Protein AF-A0A971G4F5-F1 (afdb_monomer)

Solvent-accessible surface area (backbone atoms only — not comparable to full-atom values): 7697 Å² total; per-residue (Å²): 125,78,88,71,76,71,72,52,72,69,52,33,51,48,44,28,50,52,10,50,52,33,22,51,49,16,52,50,47,55,72,73,46,75,59,88,46,70,69,57,47,50,51,27,52,47,32,29,52,51,10,50,50,37,30,52,54,23,52,52,50,51,52,50,64,70,70,54,56,69,72,60,51,53,55,50,52,55,57,58,69,33,66,67,52,45,52,53,49,52,50,51,51,52,50,50,52,51,52,52,48,49,52,36,53,53,48,26,57,52,25,50,73,69,68,37,54,69,62,18,51,52,36,50,49,50,51,50,52,54,52,48,52,50,53,51,50,50,53,56,51,66,71,72,107

Nearest PDB structures (foldseek):
  6h2f-assembly1_D  TM=5.106E-01  e=4.174E+00  Aeromonas hydrophila subsp. hydrophila AL09-71
  4ckg-assembly1_B  TM=4.183E-01  e=4.954E+00  Homo sapiens

Structure (mmCIF, N/CA/C/O backbone):
data_AF-A0A971G4F5-F1
#
_entry.id   AF-A0A9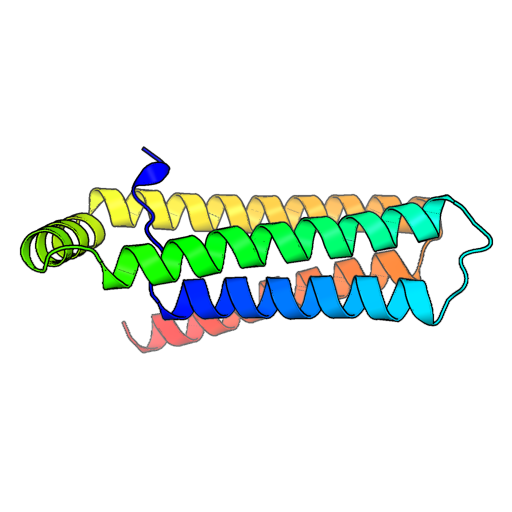71G4F5-F1
#
loop_
_atom_site.group_PDB
_atom_site.id
_atom_site.type_symbol
_atom_site.label_atom_id
_atom_site.label_alt_id
_atom_site.label_comp_id
_atom_site.label_asym_id
_atom_site.label_entity_id
_atom_site.label_seq_id
_atom_site.pdbx_PDB_ins_code
_atom_site.Cartn_x
_atom_site.Cartn_y
_atom_site.Cartn_z
_atom_site.occupancy
_atom_site.B_iso_or_equiv
_atom_site.auth_seq_id
_atom_site.auth_comp_id
_atom_site.auth_asym_id
_atom_site.auth_atom_id
_atom_site.pdbx_PDB_model_num
ATOM 1 N N . MET A 1 1 ? -6.364 14.288 14.296 1.00 40.56 1 MET A N 1
ATOM 2 C CA . MET A 1 1 ? -7.389 13.229 14.497 1.00 40.56 1 MET A CA 1
ATOM 3 C C . MET A 1 1 ? -7.066 11.893 13.804 1.00 40.56 1 MET A C 1
ATOM 5 O O . MET A 1 1 ? -7.744 10.919 14.101 1.00 40.56 1 MET A O 1
ATOM 9 N N . LEU A 1 2 ? -6.005 11.788 12.985 1.00 34.84 2 LEU A N 1
ATOM 10 C CA . LEU A 1 2 ? -5.571 10.529 12.341 1.00 34.84 2 LEU A CA 1
ATOM 11 C C . LEU A 1 2 ? -5.070 9.445 13.324 1.00 34.84 2 LEU A C 1
ATOM 13 O O . LEU A 1 2 ? -5.142 8.260 13.022 1.00 34.84 2 LEU A O 1
ATOM 17 N N . CYS A 1 3 ? -4.647 9.824 14.537 1.00 42.31 3 CYS A N 1
ATOM 18 C CA . CYS A 1 3 ? -4.143 8.891 15.559 1.00 42.31 3 CYS A CA 1
ATOM 19 C C . CYS A 1 3 ? -5.211 8.004 16.235 1.00 42.31 3 CYS A C 1
ATOM 21 O O . CYS A 1 3 ? -4.873 7.250 17.148 1.00 42.31 3 CYS A O 1
ATOM 23 N N . LYS A 1 4 ? -6.491 8.098 15.845 1.00 48.66 4 LYS A N 1
ATOM 24 C CA . LYS A 1 4 ? -7.569 7.250 16.394 1.00 48.66 4 LYS A CA 1
ATOM 25 C C . LYS A 1 4 ? -7.856 5.994 15.560 1.00 48.66 4 LYS A C 1
ATOM 27 O O . LYS A 1 4 ? -8.557 5.108 16.043 1.00 48.66 4 LYS A O 1
ATOM 32 N N . LEU A 1 5 ? -7.273 5.856 14.364 1.00 52.38 5 LEU A N 1
ATOM 33 C CA . LEU A 1 5 ? -7.312 4.597 13.616 1.00 52.38 5 LEU A CA 1
ATOM 34 C C . LEU A 1 5 ? -6.342 3.599 14.254 1.00 52.38 5 LEU A C 1
ATOM 36 O O . LEU A 1 5 ? -5.172 3.518 13.894 1.00 52.38 5 LEU A O 1
ATOM 40 N N . LYS A 1 6 ? -6.828 2.839 15.238 1.00 61.75 6 LYS A N 1
ATOM 41 C CA . LYS A 1 6 ? -6.102 1.685 15.774 1.00 61.75 6 LYS A CA 1
ATOM 42 C C . LYS A 1 6 ? -6.455 0.436 14.967 1.00 61.75 6 LYS A C 1
ATOM 44 O O . LYS A 1 6 ? -7.597 -0.030 15.075 1.00 61.75 6 LYS A O 1
ATOM 49 N N . PRO A 1 7 ? -5.509 -0.125 14.192 1.00 64.69 7 PRO A N 1
ATOM 50 C CA . PRO A 1 7 ? -5.746 -1.337 13.423 1.00 64.69 7 PRO A CA 1
ATOM 51 C C . PRO A 1 7 ? -6.160 -2.485 14.348 1.00 64.69 7 PRO A C 1
ATOM 53 O O . PRO A 1 7 ? -5.692 -2.582 15.485 1.00 64.69 7 PRO A O 1
ATOM 56 N N . GLY A 1 8 ? -7.060 -3.349 13.880 1.00 68.62 8 GLY A N 1
ATOM 57 C CA . GLY A 1 8 ? -7.367 -4.590 14.590 1.00 68.62 8 GLY A CA 1
ATOM 58 C C . GLY A 1 8 ? -6.174 -5.548 14.556 1.00 68.62 8 GLY A C 1
ATOM 59 O O . GLY A 1 8 ? -5.266 -5.396 13.740 1.00 68.62 8 GLY A O 1
ATOM 60 N N . THR A 1 9 ? -6.186 -6.584 15.396 1.00 74.25 9 THR A N 1
ATOM 61 C CA . THR A 1 9 ? -5.115 -7.597 15.441 1.00 74.25 9 THR A CA 1
ATOM 62 C C . THR A 1 9 ? -4.863 -8.241 14.073 1.00 74.25 9 THR A C 1
ATOM 64 O O . THR A 1 9 ? -3.715 -8.455 13.705 1.00 74.25 9 THR A O 1
ATOM 67 N N . LYS A 1 10 ? -5.918 -8.472 13.275 1.00 78.12 10 LYS A N 1
ATOM 68 C CA . LYS A 1 10 ? -5.800 -8.990 11.898 1.00 78.12 10 LYS A CA 1
ATOM 69 C C . LYS A 1 10 ? -5.048 -8.030 10.970 1.00 78.12 10 LYS A C 1
ATOM 71 O O . LYS A 1 10 ? -4.223 -8.467 10.180 1.00 78.12 10 LYS A O 1
ATOM 76 N N . THR A 1 11 ? -5.299 -6.728 11.088 1.00 79.50 11 THR A N 1
ATOM 77 C CA . THR A 1 11 ? -4.599 -5.705 10.302 1.00 79.50 11 THR A CA 1
ATOM 78 C C . THR A 1 11 ? -3.137 -5.594 10.724 1.00 79.50 11 THR A C 1
ATOM 80 O O . THR A 1 11 ? -2.269 -5.479 9.870 1.00 79.50 11 THR A O 1
ATOM 83 N N . TRP A 1 12 ? -2.842 -5.698 12.023 1.00 82.06 12 TRP A N 1
ATOM 84 C CA . TRP A 1 12 ? -1.461 -5.747 12.506 1.00 82.06 12 TRP A CA 1
ATOM 85 C C . TRP A 1 12 ? -0.706 -6.981 12.017 1.00 82.06 12 TRP A C 1
ATOM 87 O O . TRP A 1 12 ? 0.435 -6.853 11.589 1.00 82.06 12 TRP A O 1
ATOM 97 N N . LEU A 1 13 ? -1.347 -8.153 12.019 1.00 83.44 13 LEU A N 1
ATOM 98 C CA . LEU A 1 13 ? -0.779 -9.373 11.441 1.00 83.44 13 LEU A CA 1
ATOM 99 C C . LEU A 1 13 ? -0.529 -9.230 9.937 1.00 83.44 13 LEU A C 1
ATOM 101 O O . LEU A 1 13 ? 0.507 -9.672 9.454 1.00 83.44 13 LEU A O 1
ATOM 105 N N . PHE A 1 14 ? -1.436 -8.577 9.209 1.00 85.00 14 PHE A N 1
ATOM 106 C CA . PHE A 1 14 ? -1.236 -8.283 7.792 1.00 85.00 14 PHE A CA 1
ATOM 107 C C . PHE A 1 14 ? -0.026 -7.364 7.565 1.00 85.00 14 PHE A C 1
ATOM 109 O O . PHE A 1 14 ? 0.840 -7.696 6.763 1.00 85.00 14 PHE A O 1
ATOM 116 N N . ILE A 1 15 ? 0.082 -6.256 8.311 1.00 86.06 15 ILE A N 1
ATOM 117 C CA . ILE A 1 15 ? 1.233 -5.336 8.233 1.00 86.06 15 ILE A CA 1
ATOM 118 C C . ILE A 1 15 ? 2.536 -6.067 8.578 1.00 86.06 15 ILE A C 1
ATOM 120 O O . ILE A 1 15 ? 3.542 -5.882 7.897 1.00 86.06 15 ILE A O 1
ATOM 124 N N . LEU A 1 16 ? 2.512 -6.927 9.599 1.00 87.62 16 LEU A N 1
ATOM 125 C CA . LEU A 1 16 ? 3.657 -7.748 9.981 1.00 87.62 16 LEU A CA 1
ATOM 126 C C . LEU A 1 16 ? 4.056 -8.702 8.851 1.00 87.62 16 LEU A C 1
ATOM 128 O O . LEU A 1 16 ? 5.232 -8.771 8.516 1.00 87.62 16 LEU A O 1
ATOM 132 N N . GLY A 1 17 ? 3.091 -9.381 8.226 1.00 88.06 17 GLY A N 1
ATOM 133 C CA . GLY A 1 17 ? 3.335 -10.254 7.078 1.00 88.06 17 GLY A CA 1
ATOM 134 C C . GLY A 1 17 ? 3.965 -9.509 5.900 1.00 88.06 17 GLY A C 1
ATOM 135 O O . GLY A 1 17 ? 4.966 -9.966 5.356 1.00 88.06 17 GLY A O 1
ATOM 136 N N . VAL A 1 18 ? 3.445 -8.326 5.557 1.00 87.88 18 VAL A N 1
ATOM 137 C CA . VAL A 1 18 ? 4.031 -7.461 4.517 1.00 87.88 18 VAL A CA 1
ATOM 138 C C . VAL A 1 18 ? 5.461 -7.051 4.882 1.00 87.88 18 VAL A C 1
ATOM 140 O O . VAL A 1 18 ? 6.349 -7.111 4.034 1.00 87.88 18 VAL A O 1
ATOM 143 N N . GLY A 1 19 ? 5.710 -6.693 6.145 1.00 87.38 19 GLY A N 1
ATOM 144 C CA . GLY A 1 19 ? 7.046 -6.359 6.642 1.00 87.38 19 GLY A CA 1
ATOM 145 C C . GLY A 1 19 ? 8.036 -7.521 6.527 1.00 87.38 19 GLY A C 1
ATOM 146 O O . GLY A 1 19 ? 9.142 -7.327 6.025 1.00 87.38 19 GLY A O 1
ATOM 147 N N . VAL A 1 20 ? 7.625 -8.733 6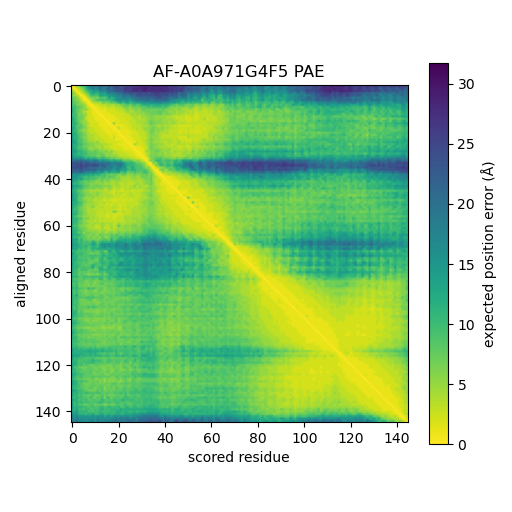.917 1.00 90.19 20 VAL A N 1
ATOM 148 C CA . VAL A 1 20 ? 8.441 -9.956 6.810 1.00 90.19 20 VAL A CA 1
ATOM 149 C C . VAL A 1 20 ? 8.782 -10.257 5.354 1.00 90.19 20 VAL A C 1
ATOM 151 O O . VAL A 1 20 ? 9.944 -10.504 5.048 1.00 90.19 20 VAL A O 1
ATOM 154 N N . VAL A 1 21 ? 7.800 -10.203 4.448 1.00 89.50 21 VAL A N 1
ATOM 155 C CA . VAL A 1 21 ? 8.022 -10.466 3.017 1.00 89.50 21 VAL A CA 1
ATOM 156 C C . VAL A 1 21 ? 8.961 -9.422 2.411 1.00 89.50 21 VAL A C 1
ATOM 158 O O . VAL A 1 21 ? 9.898 -9.789 1.709 1.00 89.50 21 VAL A O 1
ATOM 161 N N . SER A 1 22 ? 8.760 -8.136 2.722 1.00 87.44 22 SER A N 1
ATOM 162 C CA . SER A 1 22 ? 9.630 -7.048 2.251 1.00 87.44 22 SER A CA 1
ATOM 163 C C . SER A 1 22 ? 11.070 -7.212 2.741 1.00 87.44 22 SER A C 1
ATOM 165 O O . SER A 1 22 ? 12.010 -7.051 1.963 1.00 87.44 22 SER A O 1
ATOM 167 N N . LEU A 1 23 ? 11.256 -7.560 4.018 1.00 88.00 23 LEU A N 1
ATOM 168 C CA . LEU A 1 23 ? 12.580 -7.771 4.597 1.00 88.00 23 LEU A CA 1
ATOM 169 C C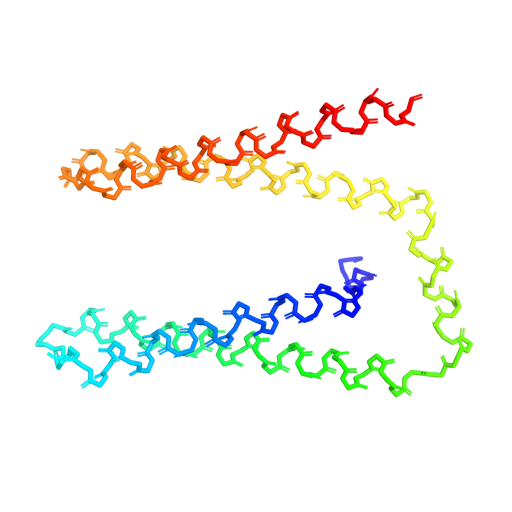 . LEU A 1 23 ? 13.257 -9.006 4.003 1.00 88.00 23 LEU A C 1
ATOM 171 O O . LEU A 1 23 ? 14.407 -8.920 3.584 1.00 88.00 23 LEU A O 1
ATOM 175 N N . ALA A 1 24 ? 12.547 -10.134 3.937 1.00 87.44 24 ALA A N 1
ATOM 176 C CA . ALA A 1 24 ? 13.071 -11.374 3.378 1.00 87.44 24 ALA A CA 1
ATOM 177 C C . ALA A 1 24 ? 13.488 -11.187 1.916 1.00 87.44 24 ALA A C 1
ATOM 179 O O . ALA A 1 24 ? 14.577 -11.609 1.541 1.00 87.44 24 ALA A O 1
ATOM 180 N N . PHE A 1 25 ? 12.674 -10.490 1.118 1.00 86.88 25 PHE A N 1
ATOM 181 C CA . PHE A 1 25 ? 13.018 -10.155 -0.259 1.00 86.88 25 PHE A CA 1
ATOM 182 C C . PHE A 1 25 ? 14.301 -9.325 -0.338 1.00 86.88 25 PHE A C 1
ATOM 184 O O . PHE A 1 25 ? 15.213 -9.697 -1.067 1.00 86.88 25 PHE A O 1
ATOM 191 N N . GLY A 1 26 ? 14.412 -8.247 0.445 1.00 83.25 26 GLY A N 1
ATOM 192 C CA . GLY A 1 26 ? 15.605 -7.400 0.441 1.00 83.25 26 GLY A CA 1
ATOM 193 C C . GLY A 1 26 ? 16.877 -8.133 0.890 1.00 83.25 26 GLY A C 1
ATOM 194 O O . GLY A 1 26 ? 17.927 -7.948 0.282 1.00 83.25 26 GLY A O 1
ATOM 195 N N . VAL A 1 27 ? 16.789 -8.995 1.911 1.00 84.62 27 VAL A N 1
ATOM 196 C CA . VAL A 1 27 ? 17.933 -9.783 2.409 1.00 84.62 27 VAL A CA 1
ATOM 197 C C . VAL A 1 27 ? 18.353 -10.840 1.393 1.00 84.62 27 VAL A C 1
ATOM 199 O O . VAL A 1 27 ? 19.534 -10.935 1.073 1.00 84.62 27 VAL A O 1
ATOM 202 N N . VAL A 1 28 ? 17.403 -11.614 0.860 1.00 84.56 28 VAL A N 1
ATOM 203 C CA . VAL A 1 28 ? 17.701 -12.641 -0.147 1.00 84.56 28 VAL A CA 1
ATOM 204 C C . VAL A 1 28 ? 18.290 -11.992 -1.392 1.00 84.56 28 VAL A C 1
ATOM 206 O O . VAL A 1 28 ? 19.338 -12.431 -1.849 1.00 84.56 28 VAL A O 1
ATOM 209 N N . ALA A 1 29 ? 17.690 -10.906 -1.882 1.00 80.81 29 ALA A N 1
ATOM 210 C CA . ALA A 1 29 ? 18.181 -10.200 -3.058 1.00 80.81 29 ALA A CA 1
ATOM 211 C C . ALA A 1 29 ? 19.608 -9.662 -2.863 1.00 80.81 29 ALA A C 1
ATOM 213 O O . ALA A 1 29 ? 20.428 -9.792 -3.767 1.00 80.81 29 ALA A O 1
ATOM 214 N N . HIS A 1 30 ? 19.938 -9.147 -1.674 1.00 79.88 30 HIS A N 1
ATOM 215 C CA . HIS A 1 30 ? 21.291 -8.687 -1.356 1.00 79.88 30 HIS A CA 1
ATOM 216 C C . HIS A 1 30 ? 22.326 -9.822 -1.295 1.00 79.88 30 HIS A C 1
ATOM 218 O O . HIS A 1 30 ? 23.483 -9.613 -1.649 1.00 79.88 30 HIS A O 1
ATOM 224 N N . LEU A 1 31 ? 21.921 -11.019 -0.859 1.00 78.25 31 LEU A N 1
ATOM 225 C CA . LEU A 1 31 ? 22.803 -12.186 -0.754 1.00 78.25 31 LEU A CA 1
ATOM 226 C C . LEU A 1 31 ? 22.988 -12.923 -2.088 1.00 78.25 31 LEU A C 1
ATOM 228 O O . LEU A 1 31 ? 24.054 -13.484 -2.324 1.00 78.25 31 LEU A O 1
ATOM 232 N N . THR A 1 32 ? 21.962 -12.965 -2.944 1.00 77.44 32 THR A N 1
ATOM 233 C CA . THR A 1 32 ? 21.991 -13.739 -4.198 1.00 77.44 32 THR A CA 1
ATOM 234 C C . THR A 1 32 ? 22.456 -12.931 -5.397 1.00 77.44 32 THR A C 1
ATOM 236 O O . THR A 1 32 ? 23.083 -13.480 -6.296 1.00 77.44 32 THR A O 1
ATOM 239 N N . ALA A 1 33 ? 22.120 -11.644 -5.445 1.00 66.44 33 ALA A N 1
ATOM 240 C CA . ALA A 1 33 ? 22.536 -10.753 -6.512 1.00 66.44 33 ALA A CA 1
ATOM 241 C C . ALA A 1 33 ? 23.605 -9.837 -5.930 1.00 66.44 33 ALA A C 1
ATOM 243 O O . ALA A 1 33 ? 23.268 -8.805 -5.361 1.00 66.44 33 ALA A O 1
ATOM 244 N N . THR A 1 34 ? 24.880 -10.230 -6.022 1.00 62.00 34 THR A N 1
ATOM 245 C CA . THR A 1 34 ? 26.010 -9.337 -5.729 1.00 62.00 34 THR A CA 1
ATOM 246 C C . THR A 1 34 ? 25.855 -8.100 -6.613 1.00 62.00 34 THR A C 1
ATOM 248 O O . THR A 1 34 ? 26.043 -8.209 -7.827 1.00 62.00 34 THR A O 1
ATOM 251 N N . PRO A 1 35 ? 25.418 -6.953 -6.067 1.00 61.47 35 PRO A N 1
ATOM 252 C CA . PRO A 1 35 ? 24.972 -5.857 -6.905 1.00 61.47 35 PRO A CA 1
ATOM 253 C C . PRO A 1 35 ? 26.206 -5.132 -7.441 1.00 61.47 35 PRO A C 1
ATOM 255 O O . PRO A 1 35 ? 26.880 -4.425 -6.696 1.00 61.47 35 PRO A O 1
ATOM 258 N N . GLU A 1 36 ? 26.508 -5.312 -8.727 1.00 60.34 36 GLU A N 1
ATOM 259 C CA . GLU A 1 36 ? 27.567 -4.549 -9.407 1.00 60.34 36 GLU A CA 1
ATOM 260 C C . GLU A 1 36 ? 27.190 -3.062 -9.543 1.00 60.34 36 GLU A C 1
ATOM 262 O O . GLU A 1 36 ? 28.056 -2.191 -9.591 1.00 60.34 36 GLU A O 1
ATOM 267 N N . GLU A 1 37 ? 25.888 -2.751 -9.520 1.00 68.88 37 GLU A N 1
ATOM 268 C CA . GLU A 1 37 ? 25.359 -1.391 -9.609 1.00 68.88 37 GLU A CA 1
ATOM 269 C C . GLU A 1 37 ? 24.845 -0.870 -8.257 1.00 68.88 37 GLU A C 1
ATOM 271 O O . GLU A 1 37 ? 23.937 -1.438 -7.638 1.00 68.88 37 GLU A O 1
ATOM 276 N N . GLY A 1 38 ? 25.361 0.286 -7.826 1.00 72.19 38 GLY A N 1
ATOM 277 C CA . GLY A 1 38 ? 25.007 0.908 -6.543 1.00 72.19 38 GLY A CA 1
ATOM 278 C C . GLY A 1 38 ? 23.514 1.234 -6.374 1.00 72.19 38 GLY A C 1
ATOM 279 O O . GLY A 1 38 ? 23.004 1.222 -5.253 1.00 72.19 38 GLY A O 1
ATOM 280 N N . HIS A 1 39 ? 22.781 1.460 -7.468 1.00 75.88 39 HIS A N 1
ATOM 281 C CA . HIS A 1 39 ? 21.338 1.735 -7.438 1.00 75.88 39 HIS A CA 1
ATOM 282 C C . HIS A 1 39 ? 20.522 0.514 -6.980 1.00 75.88 39 HIS A C 1
ATOM 284 O O . HIS A 1 39 ? 19.546 0.651 -6.242 1.00 75.88 39 HIS A O 1
ATOM 290 N N . ILE A 1 40 ? 20.948 -0.689 -7.375 1.00 76.62 40 ILE A N 1
ATOM 291 C CA . ILE A 1 40 ? 20.292 -1.952 -7.017 1.00 76.62 40 ILE A CA 1
ATOM 292 C C . ILE A 1 40 ? 20.557 -2.272 -5.542 1.00 76.62 40 ILE A C 1
ATOM 294 O O . ILE A 1 40 ? 19.637 -2.629 -4.803 1.00 76.62 40 ILE A O 1
ATOM 298 N N . ALA A 1 41 ? 21.791 -2.046 -5.080 1.00 78.81 41 ALA A N 1
ATOM 299 C CA . ALA A 1 41 ? 22.146 -2.175 -3.668 1.00 78.81 41 ALA A CA 1
ATOM 300 C C . ALA A 1 41 ? 21.307 -1.240 -2.776 1.00 78.81 41 ALA A C 1
ATOM 302 O O . ALA A 1 41 ? 20.805 -1.659 -1.730 1.00 78.81 41 ALA A O 1
ATOM 303 N N . MET A 1 42 ? 21.099 0.009 -3.211 1.00 82.12 42 MET A N 1
ATOM 304 C CA . MET A 1 42 ? 20.258 0.977 -2.500 1.00 82.12 42 MET A CA 1
ATOM 305 C C . MET A 1 42 ? 18.794 0.524 -2.437 1.00 82.12 42 MET A C 1
ATOM 307 O O . MET A 1 42 ? 18.167 0.623 -1.381 1.00 82.12 42 MET A O 1
ATOM 311 N N . LEU A 1 43 ? 18.257 -0.022 -3.531 1.00 83.06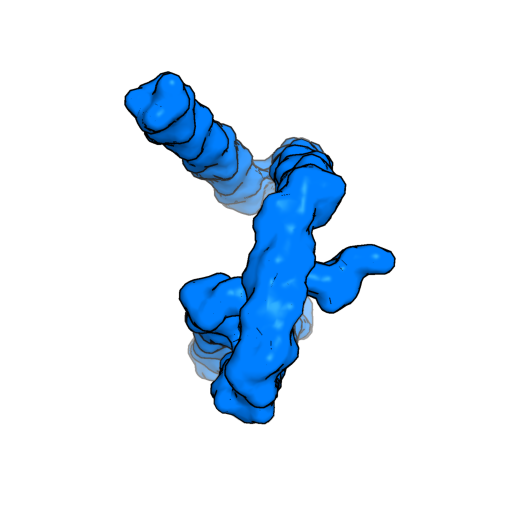 43 LEU A N 1
ATOM 312 C CA . LEU A 1 43 ? 16.893 -0.546 -3.575 1.00 83.06 43 LEU A CA 1
ATOM 313 C C . LEU A 1 43 ? 16.698 -1.707 -2.585 1.00 83.06 43 LEU A C 1
ATOM 315 O O . LEU A 1 43 ? 15.708 -1.734 -1.852 1.00 83.06 43 LEU A O 1
ATOM 319 N N . PHE A 1 44 ? 17.655 -2.635 -2.506 1.00 84.62 44 PHE A N 1
ATOM 320 C CA . PHE A 1 44 ? 17.610 -3.739 -1.539 1.00 84.62 44 PHE A CA 1
ATOM 321 C C . PHE A 1 44 ? 17.700 -3.238 -0.096 1.00 84.62 44 PHE A C 1
ATOM 323 O O . PHE A 1 44 ? 16.924 -3.681 0.754 1.00 84.62 44 PHE A O 1
ATOM 330 N N . GLY A 1 45 ? 18.569 -2.259 0.173 1.00 83.88 45 GLY A N 1
ATOM 331 C CA . GLY A 1 45 ? 18.638 -1.573 1.466 1.00 83.88 45 GLY A CA 1
ATOM 332 C C . GLY A 1 45 ? 17.320 -0.890 1.850 1.00 83.88 45 GLY A C 1
ATOM 333 O O . GLY A 1 45 ? 16.904 -0.926 3.008 1.00 83.88 45 GLY A O 1
ATOM 334 N N . MET A 1 46 ? 16.606 -0.323 0.876 1.00 86.69 46 MET A N 1
ATOM 335 C CA . MET A 1 46 ? 15.296 0.280 1.112 1.00 86.69 46 MET A CA 1
ATOM 336 C C . MET A 1 46 ? 14.242 -0.773 1.478 1.00 86.69 46 MET A C 1
ATOM 338 O O . MET A 1 46 ? 13.499 -0.574 2.437 1.00 86.69 46 MET A O 1
ATOM 342 N N . PHE A 1 47 ? 14.194 -1.912 0.779 1.00 86.38 47 PHE A N 1
ATOM 343 C CA . PHE A 1 47 ? 13.256 -2.999 1.092 1.00 86.38 47 PHE A CA 1
ATOM 344 C C . PHE A 1 47 ? 13.503 -3.631 2.466 1.00 86.38 47 PHE A C 1
ATOM 346 O O . PHE A 1 47 ? 12.538 -3.924 3.181 1.00 86.38 47 PHE A O 1
ATOM 353 N N . THR A 1 48 ? 14.769 -3.806 2.860 1.00 87.88 48 THR A N 1
ATOM 354 C CA . THR A 1 48 ? 15.121 -4.323 4.191 1.00 87.88 48 THR A CA 1
ATOM 355 C C . THR A 1 48 ? 14.776 -3.326 5.291 1.00 87.88 48 THR A C 1
ATOM 357 O O . THR A 1 48 ? 14.099 -3.698 6.250 1.00 87.88 48 THR A O 1
ATOM 360 N N . GLY A 1 49 ? 15.160 -2.055 5.139 1.00 88.25 49 GLY A N 1
ATOM 361 C CA . GLY A 1 49 ? 14.868 -1.000 6.111 1.00 88.25 49 GLY A CA 1
ATOM 362 C C . GLY A 1 49 ? 13.369 -0.744 6.272 1.00 88.25 49 GLY A C 1
ATOM 363 O O . GLY A 1 49 ? 12.858 -0.699 7.393 1.00 88.25 49 GLY A O 1
ATOM 364 N N . PHE A 1 50 ? 12.637 -0.651 5.160 1.00 89.00 50 PHE A N 1
ATOM 365 C CA . PHE A 1 50 ? 11.186 -0.479 5.177 1.00 89.00 50 PHE A CA 1
ATOM 366 C C . PHE A 1 50 ? 10.478 -1.694 5.786 1.00 89.00 50 PHE A C 1
ATOM 368 O O . PHE A 1 50 ? 9.619 -1.535 6.655 1.00 89.00 50 PHE A O 1
ATOM 375 N N . GLY A 1 51 ? 10.883 -2.910 5.403 1.00 87.75 51 GLY A N 1
ATOM 376 C CA . GLY A 1 51 ? 10.353 -4.150 5.970 1.00 87.75 51 GLY A CA 1
ATOM 377 C C . GLY A 1 51 ? 10.574 -4.242 7.482 1.00 87.75 51 GLY A C 1
ATOM 378 O O . GLY A 1 51 ? 9.630 -4.507 8.229 1.00 87.75 51 GLY A O 1
ATOM 379 N N . ALA A 1 52 ? 11.785 -3.930 7.953 1.00 88.38 52 ALA A N 1
ATOM 380 C CA . ALA A 1 52 ? 12.119 -3.891 9.377 1.00 88.38 52 ALA A CA 1
ATOM 381 C C . ALA A 1 52 ? 11.285 -2.849 10.137 1.00 88.38 52 ALA A C 1
ATOM 383 O O . ALA A 1 52 ? 10.763 -3.145 11.214 1.00 88.38 52 ALA A O 1
ATOM 384 N N . GLY A 1 53 ? 11.099 -1.658 9.560 1.00 89.31 53 GLY A N 1
ATOM 385 C CA . GLY A 1 53 ? 10.253 -0.610 10.128 1.00 89.31 53 GLY A CA 1
ATOM 386 C C . GLY A 1 53 ? 8.798 -1.056 10.284 1.00 89.31 53 GLY A C 1
ATOM 387 O O . GLY A 1 53 ? 8.221 -0.920 11.365 1.00 89.31 53 GLY A O 1
ATOM 388 N N . LEU A 1 54 ? 8.216 -1.659 9.243 1.00 88.44 54 LEU A N 1
ATOM 389 C CA . LEU A 1 54 ? 6.857 -2.204 9.303 1.00 88.44 54 LEU A CA 1
ATOM 390 C C . LEU A 1 54 ? 6.721 -3.295 10.367 1.00 88.44 54 LEU A C 1
ATOM 392 O O . LEU A 1 54 ? 5.754 -3.278 11.134 1.00 88.44 54 LEU A O 1
ATOM 396 N N . MET A 1 55 ? 7.691 -4.210 10.460 1.00 89.31 55 MET A N 1
ATOM 397 C CA . MET A 1 55 ? 7.692 -5.235 11.504 1.00 89.31 55 MET A CA 1
ATOM 398 C C . MET A 1 55 ? 7.766 -4.621 12.901 1.00 89.31 55 MET A C 1
ATOM 400 O O . MET A 1 55 ? 6.979 -5.001 13.764 1.00 89.31 55 MET A O 1
ATOM 404 N N . ALA A 1 56 ? 8.660 -3.656 13.133 1.00 89.31 56 ALA A N 1
ATOM 405 C CA . ALA A 1 56 ? 8.818 -3.016 14.437 1.00 89.31 56 ALA A CA 1
ATOM 406 C C . ALA A 1 56 ? 7.521 -2.331 14.891 1.00 89.31 56 ALA A C 1
ATOM 408 O O . ALA A 1 56 ? 7.055 -2.548 16.013 1.00 89.31 56 ALA A O 1
ATOM 409 N N . VAL A 1 57 ? 6.885 -1.566 13.997 1.00 87.25 57 VAL A N 1
ATOM 410 C CA . VAL A 1 57 ? 5.606 -0.901 14.281 1.00 87.25 57 VAL A CA 1
ATOM 411 C C . VAL A 1 57 ? 4.500 -1.930 14.531 1.00 87.25 57 VAL A C 1
ATOM 413 O O . VAL A 1 57 ? 3.709 -1.761 15.462 1.00 87.25 57 VAL A O 1
ATOM 416 N N . ALA A 1 58 ? 4.456 -3.018 13.759 1.00 84.56 58 ALA A N 1
ATOM 417 C CA . ALA A 1 58 ? 3.445 -4.056 13.924 1.00 84.56 58 ALA A CA 1
ATOM 418 C C . ALA A 1 58 ? 3.599 -4.847 15.227 1.00 84.56 58 ALA A C 1
ATOM 420 O O . ALA A 1 58 ? 2.615 -5.054 15.939 1.00 84.56 58 ALA A O 1
ATOM 421 N N . VAL A 1 59 ? 4.824 -5.238 15.583 1.00 86.75 59 VAL A N 1
ATOM 422 C CA . VAL A 1 59 ? 5.129 -5.922 16.846 1.00 86.75 59 VAL A CA 1
ATOM 423 C C . VAL A 1 59 ? 4.787 -5.020 18.029 1.00 86.75 59 VAL A C 1
ATOM 425 O O . VAL A 1 59 ? 4.084 -5.450 18.944 1.00 86.75 59 VAL A O 1
ATOM 428 N N . PHE A 1 60 ? 5.190 -3.748 17.987 1.00 87.00 60 PHE A N 1
ATOM 429 C CA . PHE A 1 60 ? 4.840 -2.784 19.028 1.00 87.00 60 PHE A CA 1
ATOM 430 C C . PHE A 1 60 ? 3.320 -2.601 19.155 1.00 87.00 60 PHE A C 1
ATOM 432 O O . PHE A 1 60 ? 2.776 -2.599 20.263 1.00 87.00 60 PHE A O 1
ATOM 439 N N . GLY A 1 61 ? 2.609 -2.514 18.026 1.00 81.69 61 GLY A N 1
ATOM 440 C CA . GLY A 1 61 ? 1.149 -2.459 17.980 1.00 81.69 61 GLY A CA 1
ATOM 441 C C . GLY A 1 61 ? 0.484 -3.685 18.614 1.00 81.69 61 GLY A C 1
ATOM 442 O O . GLY A 1 61 ? -0.441 -3.537 19.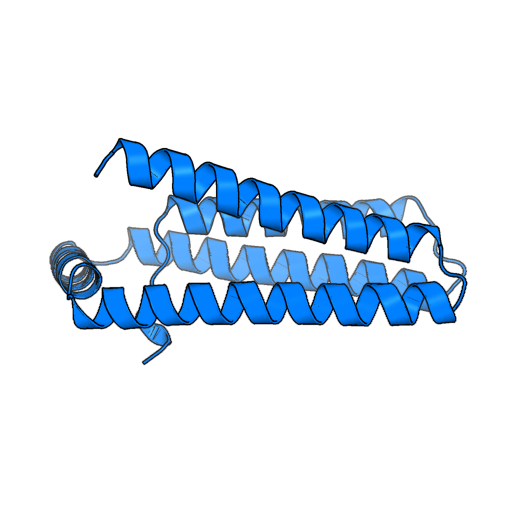419 1.00 81.69 61 GLY A O 1
ATOM 443 N N . LEU A 1 62 ? 0.985 -4.889 18.322 1.00 82.25 62 LEU A N 1
ATOM 444 C CA . LEU A 1 62 ? 0.491 -6.147 18.889 1.00 82.25 62 LEU A CA 1
ATOM 445 C C . LEU A 1 62 ? 0.733 -6.232 20.399 1.00 82.25 62 LEU A C 1
ATOM 447 O O . LEU A 1 62 ? -0.200 -6.543 21.144 1.00 82.25 62 LEU A O 1
ATOM 451 N N . ILE A 1 63 ? 1.936 -5.895 20.865 1.00 83.44 63 ILE A N 1
ATOM 452 C CA . ILE A 1 63 ? 2.277 -5.881 22.294 1.00 83.44 63 ILE A CA 1
ATOM 453 C C . ILE A 1 63 ? 1.381 -4.887 23.037 1.00 83.44 63 ILE A C 1
ATOM 455 O O . ILE A 1 63 ? 0.731 -5.242 24.022 1.00 83.44 63 ILE A O 1
ATOM 459 N N . ARG A 1 64 ? 1.248 -3.661 22.519 1.00 81.06 64 ARG A N 1
ATOM 460 C CA . ARG A 1 64 ? 0.370 -2.644 23.108 1.00 81.06 64 ARG A CA 1
ATOM 461 C C . ARG A 1 64 ? -1.084 -3.108 23.155 1.00 81.06 64 ARG A C 1
ATOM 463 O O . ARG A 1 64 ? -1.756 -2.878 24.155 1.00 81.06 64 ARG A O 1
ATOM 470 N N . SER A 1 65 ? -1.573 -3.778 22.110 1.00 73.19 65 SER A N 1
ATOM 471 C CA . SER A 1 65 ? -2.949 -4.290 22.084 1.00 73.19 65 SER A CA 1
ATOM 472 C C . SER A 1 65 ? -3.211 -5.310 23.197 1.00 73.19 65 SER A C 1
ATOM 474 O O . SER A 1 65 ? -4.288 -5.296 23.791 1.00 73.19 65 SER A O 1
ATOM 476 N N . ARG A 1 66 ? -2.213 -6.135 23.547 1.00 74.94 66 ARG A N 1
ATOM 477 C CA . ARG A 1 66 ? -2.282 -7.128 24.633 1.00 74.94 66 ARG A CA 1
ATOM 478 C C . ARG A 1 66 ? -2.219 -6.490 26.026 1.00 74.94 66 ARG A C 1
ATOM 480 O O . ARG A 1 66 ? -2.900 -6.984 26.915 1.00 74.94 66 ARG A O 1
ATOM 487 N N . LEU A 1 67 ? -1.465 -5.400 26.187 1.00 77.94 67 LEU A N 1
ATOM 488 C CA . LEU A 1 67 ? -1.226 -4.719 27.472 1.00 77.94 67 LEU A CA 1
ATOM 489 C C . LEU A 1 67 ? -2.299 -3.687 27.872 1.00 77.94 67 LEU A C 1
ATOM 491 O O . LEU A 1 67 ? -2.300 -3.209 29.003 1.00 77.94 67 LEU A O 1
ATOM 495 N N . ILE A 1 68 ? -3.194 -3.296 26.961 1.00 77.88 68 ILE A N 1
ATOM 496 C CA . ILE A 1 68 ? -4.262 -2.328 27.260 1.00 77.88 68 ILE A CA 1
ATOM 497 C C . ILE A 1 68 ? -5.314 -2.935 28.204 1.00 77.88 68 ILE A C 1
ATOM 499 O O . ILE A 1 68 ? -5.752 -4.070 28.009 1.00 77.88 68 ILE A O 1
ATOM 503 N N . SER A 1 69 ? -5.754 -2.141 29.189 1.00 77.69 69 SER A N 1
ATOM 504 C CA . SER A 1 69 ? -6.805 -2.513 30.142 1.00 77.69 69 SER A CA 1
ATOM 505 C C . SER A 1 69 ? -8.164 -2.733 29.456 1.00 77.69 69 SER A C 1
ATOM 507 O O . SER A 1 69 ? -8.479 -2.033 28.491 1.00 77.69 69 SER A O 1
ATOM 509 N N . PRO A 1 70 ? -9.007 -3.656 29.959 1.00 73.44 70 PRO A N 1
ATOM 510 C CA . PRO A 1 70 ? -10.298 -3.987 29.344 1.00 73.44 70 PRO A CA 1
ATOM 511 C C . PRO A 1 70 ? -11.210 -2.763 29.181 1.00 73.44 70 PRO A C 1
ATOM 513 O O . PRO A 1 70 ? -11.737 -2.539 28.099 1.00 73.44 70 PRO A O 1
ATOM 516 N N . ARG A 1 71 ? -11.256 -1.880 30.187 1.00 75.00 71 ARG A N 1
ATOM 517 C CA . ARG A 1 71 ? -12.016 -0.620 30.135 1.00 75.00 71 ARG A CA 1
ATOM 518 C C . ARG A 1 71 ? -11.608 0.296 28.974 1.00 75.00 71 ARG A C 1
ATOM 520 O O . ARG A 1 71 ? -12.455 0.869 28.304 1.00 75.00 71 ARG A O 1
ATOM 527 N N . LYS A 1 72 ? -10.305 0.401 28.688 1.00 74.88 72 LYS A N 1
ATOM 528 C CA . LYS A 1 72 ? -9.814 1.188 27.546 1.00 74.88 72 LYS A CA 1
ATOM 529 C C . LYS A 1 72 ? -10.108 0.516 26.204 1.00 74.88 72 LYS A C 1
ATOM 531 O O . LYS A 1 72 ? -10.192 1.213 25.201 1.00 74.88 72 LYS A O 1
ATOM 536 N N . ARG A 1 73 ? -10.252 -0.814 26.157 1.00 72.31 73 ARG A N 1
ATOM 537 C CA . ARG A 1 73 ? -10.670 -1.513 24.929 1.00 72.31 73 ARG A CA 1
ATOM 538 C C . ARG A 1 73 ? -12.126 -1.215 24.596 1.00 72.31 73 ARG A C 1
ATOM 540 O O . ARG A 1 73 ? -12.411 -0.911 23.446 1.00 72.31 73 ARG A O 1
ATOM 547 N N . GLU A 1 74 ? -13.002 -1.231 25.594 1.00 75.06 74 GLU A N 1
ATOM 548 C CA . GLU A 1 74 ? -14.420 -0.893 25.421 1.00 75.06 74 GLU A CA 1
ATOM 549 C C . GLU A 1 74 ? -14.594 0.556 24.946 1.00 75.06 74 GLU A C 1
ATOM 551 O O . GLU A 1 74 ? -15.272 0.806 23.951 1.00 75.06 74 GLU A O 1
ATOM 556 N N . GLU A 1 75 ? -13.894 1.509 25.572 1.00 78.94 75 GLU A N 1
ATOM 557 C CA . GLU A 1 75 ? -13.884 2.913 25.132 1.00 78.94 75 GLU A CA 1
ATOM 558 C C . GLU A 1 75 ? -13.400 3.066 23.674 1.00 78.94 75 GLU A C 1
ATOM 560 O O . GLU A 1 75 ? -13.918 3.891 22.916 1.00 78.94 75 GLU A O 1
ATOM 565 N N . GLU A 1 76 ? -12.425 2.257 23.248 1.00 73.19 76 GLU A N 1
ATOM 566 C CA . GLU A 1 76 ? -11.920 2.252 21.871 1.00 73.19 76 GLU A CA 1
ATOM 567 C C . GLU A 1 76 ? -12.894 1.624 20.867 1.00 73.19 76 GLU A C 1
ATOM 569 O O . GLU A 1 76 ? -12.959 2.080 19.723 1.00 73.19 76 GLU A O 1
ATOM 574 N N . GLU A 1 77 ? -13.641 0.594 21.257 1.00 76.38 77 GLU A N 1
ATOM 575 C CA . GLU A 1 77 ? -14.662 -0.026 20.408 1.00 76.38 77 GLU A CA 1
ATOM 576 C C . GLU A 1 77 ? -15.837 0.920 20.173 1.00 76.38 77 GLU A C 1
ATOM 578 O O . GLU A 1 77 ? -16.244 1.110 19.024 1.00 76.38 77 GLU A O 1
ATOM 583 N N . ILE A 1 78 ? -16.296 1.603 21.223 1.00 76.50 78 ILE A N 1
ATOM 584 C CA . ILE A 1 78 ? -17.346 2.623 21.129 1.00 76.50 78 ILE A CA 1
ATOM 585 C C . ILE A 1 78 ? -16.890 3.760 20.204 1.00 76.50 78 ILE A C 1
ATOM 587 O O . ILE A 1 78 ? -17.596 4.134 19.269 1.00 76.50 78 ILE A O 1
ATOM 591 N N . ALA A 1 79 ? -15.661 4.258 20.381 1.00 77.25 79 ALA A N 1
ATOM 592 C CA . ALA A 1 79 ? -15.121 5.333 19.547 1.00 77.25 79 ALA A CA 1
ATOM 593 C C . ALA A 1 79 ? -14.916 4.936 18.070 1.00 77.25 79 ALA A C 1
ATOM 595 O O . ALA A 1 79 ? -14.896 5.808 17.197 1.00 77.25 79 ALA A O 1
ATOM 596 N N . LYS A 1 80 ? -14.743 3.641 17.772 1.00 73.44 80 LYS A N 1
ATOM 597 C CA . LYS A 1 80 ? -14.640 3.118 16.398 1.00 73.44 80 LYS A CA 1
ATOM 598 C C . LYS A 1 80 ? -15.990 3.020 15.700 1.00 73.44 80 LYS A C 1
ATOM 600 O O . LYS A 1 80 ? -16.030 3.152 14.479 1.00 73.44 80 LYS A O 1
ATOM 605 N N . GLN A 1 81 ? -17.053 2.752 16.453 1.00 77.94 81 GLN A N 1
ATOM 606 C CA . GLN A 1 81 ? -18.413 2.646 15.925 1.00 77.94 81 GLN A CA 1
ATOM 607 C C . GLN A 1 81 ? -19.131 3.996 15.836 1.00 77.94 81 GLN A C 1
ATOM 609 O O . GLN A 1 81 ? -20.196 4.068 15.233 1.00 77.94 81 GLN A O 1
ATOM 614 N N . ASP A 1 82 ? -18.532 5.062 16.370 1.00 84.56 82 ASP A N 1
ATOM 615 C CA . ASP A 1 82 ? -19.019 6.430 16.209 1.00 84.56 82 ASP A CA 1
ATOM 616 C C . ASP A 1 82 ? -19.200 6.781 14.719 1.00 84.56 82 ASP A C 1
ATOM 618 O O . ASP A 1 82 ? -18.276 6.651 13.902 1.00 84.56 82 ASP A O 1
ATOM 622 N N . GLU A 1 83 ? -20.399 7.251 14.372 1.00 83.81 83 GLU A N 1
ATOM 623 C CA . GLU A 1 83 ? -20.810 7.604 13.014 1.00 83.81 83 GLU A CA 1
ATOM 624 C C . GLU A 1 83 ? -19.840 8.590 12.360 1.00 83.81 83 GLU A C 1
ATOM 626 O O . GLU A 1 83 ? -19.488 8.444 11.184 1.00 83.81 83 GLU A O 1
ATOM 631 N N . ARG A 1 84 ? -19.327 9.560 13.129 1.00 82.81 84 ARG A N 1
ATOM 632 C CA . ARG A 1 84 ? -18.368 10.541 12.611 1.00 82.81 84 ARG A CA 1
ATOM 633 C C . ARG A 1 84 ? -17.044 9.885 12.246 1.00 82.81 84 ARG A C 1
ATOM 635 O O . ARG A 1 84 ? -16.476 10.181 11.193 1.00 82.81 84 ARG A O 1
ATOM 642 N N . THR A 1 85 ? -16.541 8.998 13.100 1.00 81.81 85 THR A N 1
ATOM 643 C CA . THR A 1 85 ? -15.304 8.256 12.833 1.00 81.81 85 THR A CA 1
ATOM 644 C C . THR A 1 85 ? -15.474 7.357 11.613 1.00 81.81 85 THR A C 1
ATOM 646 O O . THR A 1 85 ? -14.585 7.318 10.759 1.00 81.81 85 THR A O 1
ATOM 649 N N . LEU A 1 86 ? -16.623 6.693 11.474 1.00 82.50 86 LEU A N 1
ATOM 650 C CA . LEU A 1 86 ? -16.945 5.870 10.308 1.00 82.50 86 LEU A CA 1
ATOM 651 C C . LEU A 1 86 ? -16.997 6.693 9.016 1.00 82.50 86 LEU A C 1
ATOM 653 O O . LEU A 1 86 ? -16.388 6.29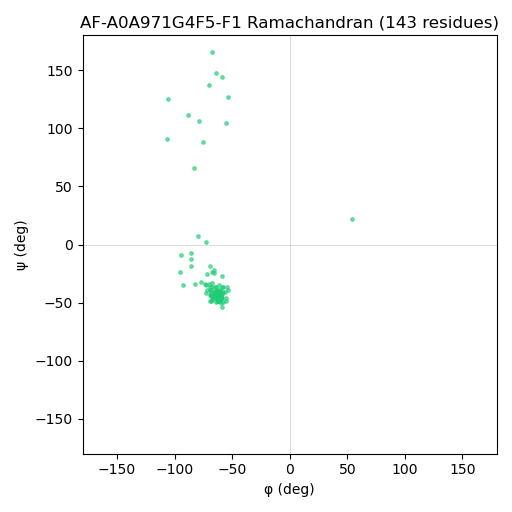1 8.023 1.00 82.50 86 LEU A O 1
ATOM 657 N N . ALA A 1 87 ? -17.659 7.852 9.024 1.00 84.69 87 ALA A N 1
ATOM 658 C CA . ALA A 1 87 ? -17.752 8.729 7.859 1.00 84.69 87 ALA A CA 1
ATOM 659 C C . ALA A 1 87 ? -16.372 9.237 7.410 1.00 84.69 87 ALA A C 1
ATOM 661 O O . ALA A 1 87 ? -16.014 9.101 6.239 1.00 84.69 87 ALA A O 1
ATOM 662 N N . VAL A 1 88 ? -15.559 9.740 8.347 1.00 86.56 88 VAL A N 1
ATOM 663 C CA . VAL A 1 88 ? -14.190 10.206 8.058 1.00 86.56 88 VAL A CA 1
ATOM 664 C C . VAL A 1 88 ? -13.322 9.066 7.537 1.00 86.56 88 VAL A C 1
ATOM 666 O O . VAL A 1 88 ? -12.576 9.248 6.579 1.00 86.56 88 VAL A O 1
ATOM 669 N N . THR A 1 89 ? -13.432 7.879 8.129 1.00 83.69 89 THR A N 1
ATOM 670 C CA . THR A 1 89 ? -12.649 6.712 7.712 1.00 83.69 89 THR A CA 1
ATOM 671 C C . THR A 1 89 ? -13.020 6.268 6.296 1.00 83.69 89 THR A C 1
ATOM 673 O O . THR A 1 89 ? -12.135 6.021 5.480 1.00 83.69 89 THR A O 1
ATOM 676 N N . ARG A 1 90 ? -14.315 6.223 5.959 1.00 85.38 90 ARG A N 1
ATOM 677 C CA . ARG A 1 90 ? -14.786 5.910 4.598 1.00 85.38 90 ARG A CA 1
ATOM 678 C C . ARG A 1 90 ? -14.303 6.942 3.578 1.00 85.38 90 ARG A C 1
ATOM 680 O O . ARG A 1 90 ? -13.837 6.548 2.513 1.00 85.38 90 ARG A O 1
ATOM 687 N N . ALA A 1 91 ? -14.355 8.230 3.918 1.00 87.12 91 ALA A N 1
ATOM 688 C CA . ALA A 1 91 ? -13.838 9.301 3.066 1.00 87.12 91 ALA A CA 1
ATOM 689 C C . ALA A 1 91 ? -12.314 9.209 2.879 1.00 87.12 91 ALA A C 1
ATOM 691 O O . ALA A 1 91 ? -11.809 9.365 1.772 1.00 87.12 91 ALA A O 1
ATOM 692 N N . ALA A 1 92 ? -11.564 8.896 3.937 1.00 87.75 92 ALA A N 1
ATOM 693 C CA . ALA A 1 92 ? -10.121 8.697 3.839 1.00 87.75 92 ALA A CA 1
ATOM 694 C C . ALA A 1 92 ? -9.773 7.508 2.928 1.00 87.75 92 ALA A C 1
ATOM 696 O O . ALA A 1 92 ? -8.865 7.612 2.104 1.00 87.75 92 ALA A O 1
ATOM 697 N N . TYR A 1 93 ? -10.517 6.400 3.027 1.00 87.00 93 TYR A N 1
ATOM 698 C CA . TYR A 1 93 ? -10.331 5.251 2.140 1.00 87.00 93 TYR A CA 1
ATOM 699 C C . TYR A 1 93 ? -10.674 5.565 0.681 1.00 87.00 93 TYR A C 1
ATOM 701 O O . TYR A 1 93 ? -9.934 5.136 -0.202 1.00 87.00 93 TYR A O 1
ATOM 709 N N . SER A 1 94 ? -11.745 6.318 0.406 1.00 87.94 94 SER A N 1
ATOM 710 C CA . SER A 1 94 ? -12.090 6.692 -0.971 1.00 87.94 94 SER A CA 1
ATOM 711 C C . SER A 1 94 ? -11.044 7.625 -1.580 1.00 87.94 94 SER A C 1
ATOM 713 O O . SER A 1 94 ? -10.568 7.364 -2.683 1.00 87.94 94 SER A O 1
ATOM 715 N N . VAL A 1 95 ? -10.607 8.652 -0.844 1.00 91.69 95 VAL A N 1
ATOM 716 C CA . VAL A 1 95 ? -9.529 9.551 -1.284 1.00 91.69 95 VAL A CA 1
ATOM 717 C C . VAL A 1 95 ? -8.238 8.769 -1.520 1.00 91.69 95 VAL A C 1
ATOM 719 O O . VAL A 1 95 ? -7.613 8.938 -2.563 1.00 91.69 95 VAL A O 1
ATOM 722 N N . GLY A 1 96 ? -7.863 7.867 -0.607 1.00 90.06 96 GLY A N 1
ATOM 723 C CA . GLY A 1 96 ? -6.681 7.018 -0.763 1.00 90.06 96 GLY A CA 1
ATOM 724 C C . GLY A 1 96 ? -6.750 6.115 -1.997 1.00 90.06 96 GLY A C 1
ATOM 725 O O . GLY A 1 96 ? -5.761 5.976 -2.713 1.00 90.06 96 GLY A O 1
ATOM 726 N N . PHE A 1 97 ? -7.923 5.552 -2.293 1.00 91.44 97 PHE A N 1
ATOM 727 C CA . PHE A 1 97 ? -8.141 4.727 -3.479 1.00 91.44 97 PHE A CA 1
ATOM 728 C C . PHE A 1 97 ? -7.951 5.520 -4.779 1.00 91.44 97 PHE A C 1
ATOM 730 O O . PHE A 1 97 ? -7.215 5.078 -5.664 1.00 91.44 97 PHE A O 1
ATOM 737 N N . PHE A 1 98 ? -8.565 6.703 -4.887 1.00 91.88 98 PHE A N 1
ATOM 738 C CA . PHE A 1 98 ? -8.426 7.557 -6.071 1.00 91.88 98 PHE A CA 1
ATOM 739 C C . PHE A 1 98 ? -7.020 8.138 -6.212 1.00 91.88 98 PHE A C 1
ATOM 741 O O . PHE A 1 98 ? -6.492 8.172 -7.320 1.00 91.88 98 PHE A O 1
ATOM 748 N N . ALA A 1 99 ? -6.384 8.532 -5.107 1.00 93.94 99 ALA A N 1
ATOM 749 C CA . ALA A 1 99 ? -4.998 8.984 -5.116 1.00 93.94 99 ALA A CA 1
ATOM 750 C C . ALA A 1 99 ? -4.052 7.874 -5.602 1.00 93.94 99 ALA A C 1
ATOM 752 O O . ALA A 1 99 ? -3.217 8.118 -6.468 1.00 93.94 99 ALA A O 1
ATOM 753 N N . GLY A 1 100 ? -4.223 6.640 -5.113 1.00 92.44 100 GLY A N 1
ATOM 754 C CA . GLY A 1 100 ? -3.449 5.485 -5.575 1.00 92.44 100 GLY A CA 1
ATOM 755 C C . GLY A 1 100 ? -3.653 5.192 -7.063 1.00 92.44 100 GLY A C 1
ATOM 756 O O . GLY A 1 100 ? -2.681 4.991 -7.789 1.00 92.44 100 GLY A O 1
ATOM 757 N N . ALA A 1 101 ? -4.900 5.254 -7.542 1.00 93.69 101 ALA A N 1
ATOM 758 C CA . ALA A 1 101 ? -5.203 5.095 -8.962 1.00 93.69 101 ALA A CA 1
ATOM 759 C C . ALA A 1 101 ? -4.555 6.201 -9.814 1.00 93.69 101 ALA A C 1
ATOM 761 O O . ALA A 1 101 ? -3.963 5.906 -10.849 1.00 93.69 101 ALA A O 1
ATOM 762 N N . ALA A 1 102 ? -4.602 7.459 -9.363 1.00 94.88 102 ALA A N 1
ATOM 763 C CA . ALA A 1 102 ? -3.974 8.582 -10.054 1.00 94.88 102 ALA A CA 1
ATOM 764 C C . ALA A 1 102 ? -2.450 8.416 -10.153 1.00 94.88 102 ALA A C 1
ATOM 766 O O . ALA A 1 102 ? -1.884 8.612 -11.227 1.00 94.88 102 ALA A O 1
ATOM 767 N N . VAL A 1 103 ? -1.791 7.988 -9.069 1.00 95.19 103 VAL A N 1
ATOM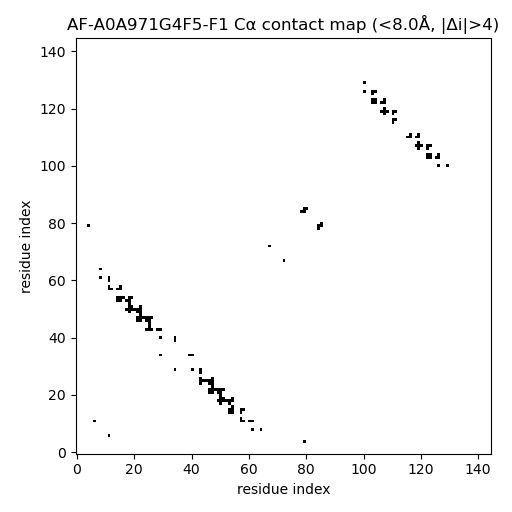 768 C CA . VAL A 1 103 ? -0.350 7.686 -9.075 1.00 95.19 103 VAL A CA 1
ATOM 769 C C . VAL A 1 103 ? -0.027 6.583 -10.083 1.00 95.19 103 VAL A C 1
ATOM 771 O O . VAL A 1 103 ? 0.896 6.746 -10.876 1.00 95.19 103 VAL A O 1
ATOM 774 N N . LEU A 1 104 ? -0.798 5.490 -10.107 1.00 94.88 104 LEU A N 1
ATOM 775 C CA . LEU A 1 104 ? -0.596 4.413 -11.082 1.00 94.88 104 LEU A CA 1
ATOM 776 C C . LEU A 1 104 ? -0.753 4.906 -12.523 1.00 94.88 104 LEU A C 1
ATOM 7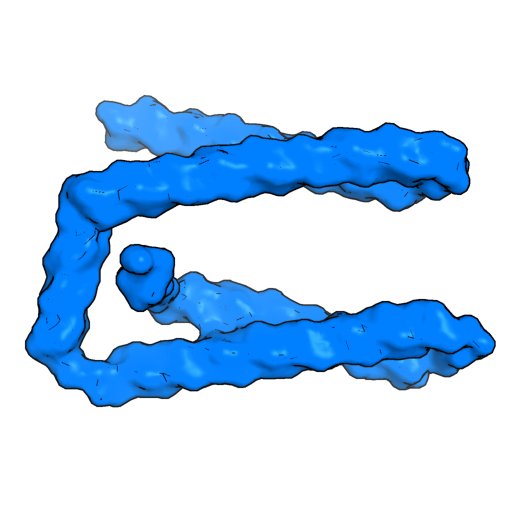78 O O . LEU A 1 104 ? 0.075 4.571 -13.362 1.00 94.88 104 LEU A O 1
ATOM 782 N N . VAL A 1 105 ? -1.762 5.733 -12.807 1.00 95.62 105 VAL A N 1
ATOM 783 C CA . VAL A 1 105 ? -1.965 6.320 -14.142 1.00 95.62 105 VAL A CA 1
ATOM 784 C C . VAL A 1 105 ? -0.762 7.167 -14.560 1.00 95.62 105 VAL A C 1
ATOM 786 O O . VAL A 1 105 ? -0.248 6.986 -15.661 1.00 95.62 105 VAL A O 1
ATOM 789 N N . VAL A 1 106 ? -0.268 8.041 -13.679 1.00 96.38 106 VAL A N 1
ATOM 790 C CA . VAL A 1 106 ? 0.927 8.858 -13.952 1.00 96.38 106 VAL A CA 1
ATOM 791 C C . VAL A 1 106 ? 2.149 7.974 -14.221 1.00 96.38 106 VAL A C 1
ATOM 793 O O . VAL A 1 106 ? 2.874 8.216 -15.185 1.00 96.38 106 VAL A O 1
ATOM 796 N N . LEU A 1 107 ? 2.359 6.925 -13.419 1.00 95.38 107 LEU A N 1
ATOM 797 C CA . LEU A 1 107 ? 3.477 5.994 -13.597 1.00 95.38 107 LEU A CA 1
ATOM 798 C C . LEU A 1 107 ? 3.391 5.199 -14.902 1.00 95.38 107 LEU A C 1
ATOM 800 O O . LEU A 1 107 ? 4.424 4.975 -15.524 1.00 95.38 107 LEU A O 1
ATOM 804 N N . ILE A 1 108 ? 2.192 4.812 -15.350 1.00 94.69 108 ILE A N 1
ATOM 805 C CA . ILE A 1 108 ? 2.006 4.141 -16.646 1.00 94.69 108 ILE A CA 1
ATOM 806 C C . ILE A 1 108 ? 2.531 5.038 -17.767 1.00 94.69 108 ILE A C 1
ATOM 808 O O . ILE A 1 108 ? 3.405 4.609 -18.514 1.00 94.69 108 ILE A O 1
ATOM 812 N N . PHE A 1 109 ? 2.069 6.290 -17.845 1.00 94.88 109 PHE A N 1
ATOM 813 C CA . PHE A 1 109 ? 2.516 7.217 -18.889 1.00 94.88 109 PHE A CA 1
ATOM 814 C C . PHE A 1 109 ? 4.014 7.516 -18.804 1.00 94.88 109 PHE A C 1
ATOM 816 O O . PHE A 1 109 ? 4.691 7.533 -19.831 1.00 94.88 109 PHE A O 1
ATOM 823 N N . LEU A 1 110 ? 4.544 7.702 -17.593 1.00 95.88 110 LEU A N 1
ATOM 824 C CA . LEU A 1 110 ? 5.964 7.962 -17.380 1.00 95.88 110 LEU A CA 1
ATOM 825 C C . LEU A 1 110 ? 6.834 6.773 -17.813 1.00 95.88 110 LEU A C 1
ATOM 827 O O . LEU A 1 110 ? 7.806 6.958 -18.540 1.00 95.88 110 LEU A O 1
ATOM 831 N N . PHE A 1 111 ? 6.477 5.545 -17.433 1.00 95.00 111 PHE A N 1
ATOM 832 C CA . PHE A 1 111 ? 7.222 4.352 -17.839 1.00 95.00 111 PHE A CA 1
ATOM 833 C C . PHE A 1 111 ? 7.072 4.033 -19.325 1.00 95.00 111 PHE A C 1
ATOM 835 O O . PHE A 1 111 ? 8.042 3.595 -19.936 1.00 95.00 111 PHE A O 1
ATOM 842 N N . THR A 1 112 ? 5.912 4.294 -19.931 1.00 92.94 112 THR A N 1
ATOM 843 C CA . THR A 1 112 ? 5.750 4.193 -21.387 1.00 92.94 112 THR A CA 1
ATOM 844 C C . THR A 1 112 ? 6.632 5.208 -22.114 1.00 92.94 112 THR A C 1
ATOM 846 O O . THR A 1 112 ? 7.272 4.849 -23.097 1.00 92.94 112 THR A O 1
ATOM 849 N N . TYR A 1 113 ? 6.723 6.446 -21.616 1.00 94.69 113 TYR A N 1
ATOM 850 C CA . TYR A 1 113 ? 7.598 7.473 -22.188 1.00 94.69 113 TYR A CA 1
ATOM 851 C C . TYR A 1 113 ? 9.087 7.108 -22.086 1.00 94.69 113 TYR A C 1
ATOM 853 O O . TYR A 1 113 ? 9.849 7.365 -23.011 1.00 94.69 113 TYR A O 1
ATOM 861 N N . LEU A 1 114 ? 9.497 6.460 -20.991 1.00 94.06 114 LEU A N 1
ATOM 862 C CA . LEU A 1 114 ? 10.867 5.976 -20.777 1.00 94.06 114 LEU A CA 1
ATOM 863 C C . LEU A 1 114 ? 11.180 4.642 -21.496 1.00 94.06 114 LEU A C 1
ATOM 865 O O . LEU A 1 114 ? 12.226 4.053 -21.240 1.00 94.06 114 LEU A O 1
ATOM 869 N N . ASP A 1 115 ? 10.274 4.138 -22.343 1.00 91.25 115 ASP A N 1
ATOM 870 C CA . ASP A 1 115 ? 10.326 2.817 -23.007 1.00 91.25 115 ASP A CA 1
ATOM 871 C C . ASP A 1 115 ? 10.513 1.624 -22.037 1.00 91.25 115 ASP A C 1
ATOM 873 O O . ASP A 1 115 ? 10.894 0.515 -22.416 1.00 91.25 115 ASP A O 1
ATOM 877 N N . LEU A 1 116 ? 10.155 1.808 -20.760 1.00 92.25 116 LEU A N 1
ATOM 878 C CA . LEU A 1 116 ? 10.137 0.770 -19.726 1.00 92.25 116 LEU A CA 1
ATOM 879 C C . LEU A 1 116 ? 8.826 -0.025 -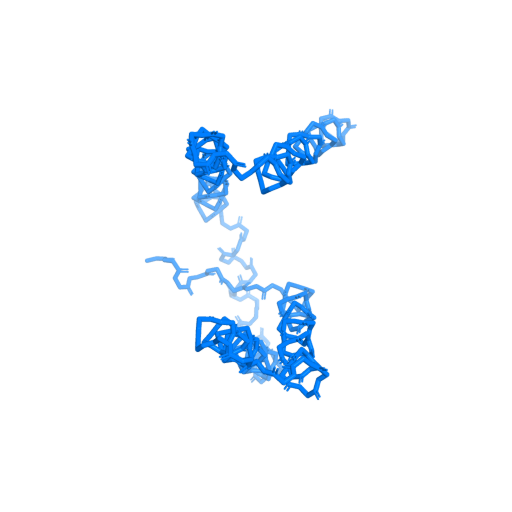19.797 1.00 92.25 116 LEU A C 1
ATOM 881 O O . LEU A 1 116 ? 7.987 -0.003 -18.889 1.00 92.25 116 LEU A O 1
ATOM 885 N N . ARG A 1 117 ? 8.646 -0.758 -20.901 1.00 88.06 117 ARG A N 1
ATOM 886 C CA . ARG A 1 117 ? 7.389 -1.453 -21.240 1.00 88.06 117 ARG A CA 1
ATOM 887 C C . ARG A 1 117 ? 6.914 -2.396 -20.140 1.00 88.06 117 ARG A C 1
ATOM 889 O O . ARG A 1 117 ? 5.748 -2.344 -19.758 1.00 88.06 117 ARG A O 1
ATOM 896 N N . LEU A 1 118 ? 7.820 -3.203 -19.585 1.00 91.00 118 LEU A N 1
ATOM 897 C CA . LEU A 1 118 ? 7.486 -4.164 -18.530 1.00 91.00 118 LEU A CA 1
ATOM 898 C C . LEU A 1 118 ? 6.922 -3.457 -17.289 1.00 91.00 118 LEU A C 1
ATOM 900 O O . LEU A 1 118 ? 5.863 -3.843 -16.797 1.00 91.00 118 LEU A O 1
ATOM 904 N N . ALA A 1 119 ? 7.571 -2.382 -16.830 1.00 90.31 119 ALA A N 1
ATOM 905 C CA . ALA A 1 119 ? 7.106 -1.606 -15.682 1.00 90.31 119 ALA A CA 1
ATOM 906 C C . ALA A 1 119 ? 5.733 -0.962 -15.948 1.00 90.31 119 ALA A C 1
ATOM 908 O O . ALA A 1 119 ? 4.847 -1.029 -15.097 1.00 90.31 119 ALA A O 1
ATOM 909 N N . SER A 1 120 ? 5.517 -0.423 -17.155 1.00 91.12 120 SER A N 1
ATOM 910 C CA . SER A 1 120 ? 4.221 0.151 -17.542 1.00 91.12 120 SER A CA 1
ATOM 911 C C . SER A 1 120 ? 3.086 -0.886 -17.531 1.00 91.12 120 SER A C 1
ATOM 913 O O . SER A 1 120 ? 2.007 -0.616 -17.000 1.00 91.12 120 SER A O 1
ATOM 915 N N . TYR A 1 121 ? 3.338 -2.108 -18.020 1.00 92.12 121 TYR A N 1
ATOM 916 C CA . TYR A 1 121 ? 2.354 -3.193 -18.008 1.00 92.12 121 TYR A CA 1
ATOM 917 C C . TYR A 1 121 ? 2.058 -3.703 -16.597 1.00 92.12 121 TYR A C 1
ATOM 919 O O . TYR A 1 121 ? 0.902 -4.002 -16.296 1.00 92.12 121 TYR A O 1
ATOM 927 N N . LEU A 1 122 ? 3.058 -3.753 -15.709 1.00 94.56 122 LEU A N 1
ATOM 928 C CA . LEU A 1 122 ? 2.840 -4.092 -14.300 1.00 94.56 122 LEU A CA 1
ATOM 929 C C . LEU A 1 122 ? 1.957 -3.053 -13.599 1.00 94.56 122 LEU A C 1
ATOM 931 O O . LEU A 1 122 ? 1.022 -3.431 -12.893 1.00 94.56 122 LEU A O 1
ATOM 935 N N . CYS A 1 123 ? 2.196 -1.758 -13.825 1.00 93.94 123 CYS A N 1
ATOM 936 C CA . CYS A 1 123 ? 1.347 -0.699 -13.276 1.00 93.94 123 CYS A CA 1
ATOM 937 C C . CYS A 1 123 ? -0.088 -0.771 -13.819 1.00 93.94 123 CYS A C 1
ATOM 939 O O . CYS A 1 123 ? -1.039 -0.624 -13.050 1.00 93.94 123 CYS A O 1
ATOM 941 N N . LEU A 1 124 ? -0.260 -1.056 -15.114 1.00 94.06 124 LEU A N 1
ATOM 942 C CA . LEU A 1 124 ? -1.580 -1.242 -15.720 1.00 94.06 124 LEU A CA 1
ATOM 943 C C . LEU A 1 124 ? -2.310 -2.464 -15.140 1.00 94.06 124 LEU A C 1
ATOM 945 O O . LEU A 1 124 ? -3.487 -2.379 -14.791 1.00 94.06 124 LEU A O 1
ATOM 949 N N . GLY A 1 125 ? -1.604 -3.584 -14.970 1.00 94.12 125 GLY A N 1
ATOM 950 C CA . GLY A 1 125 ? -2.134 -4.774 -14.308 1.00 94.12 125 GLY A CA 1
ATOM 951 C C . GLY A 1 125 ? -2.566 -4.490 -12.868 1.00 94.12 125 GLY A C 1
ATOM 952 O O . GLY A 1 125 ? -3.672 -4.858 -12.475 1.00 94.12 125 GLY A O 1
ATOM 953 N N . ALA A 1 126 ? -1.743 -3.770 -12.100 1.00 94.00 126 ALA A N 1
ATOM 954 C CA . ALA A 1 126 ? -2.072 -3.358 -10.736 1.00 94.00 126 ALA A CA 1
ATOM 955 C C . ALA A 1 126 ? -3.329 -2.474 -10.686 1.00 94.00 126 ALA A C 1
ATOM 957 O O . ALA A 1 126 ? -4.192 -2.685 -9.830 1.00 94.00 126 ALA A O 1
ATOM 958 N N . LEU A 1 127 ? -3.480 -1.543 -11.634 1.00 94.88 127 LEU A N 1
ATOM 959 C CA . LEU A 1 127 ? -4.671 -0.702 -11.751 1.00 94.88 127 LEU A CA 1
ATOM 960 C C . LEU A 1 127 ? -5.929 -1.543 -12.020 1.00 94.88 127 LEU A C 1
ATOM 962 O O . LEU A 1 127 ? -6.956 -1.338 -11.369 1.00 94.88 127 LEU A O 1
ATOM 966 N N . TYR A 1 128 ? -5.857 -2.534 -12.915 1.00 93.69 128 TYR A N 1
ATOM 967 C CA . TYR A 1 128 ? -6.982 -3.438 -13.173 1.00 93.69 128 TYR A CA 1
ATOM 968 C C . TYR A 1 128 ? -7.336 -4.307 -11.969 1.00 93.69 128 TYR A C 1
ATOM 970 O O . TYR A 1 128 ? -8.518 -4.450 -11.658 1.00 93.69 128 TYR A O 1
ATOM 978 N N . VAL A 1 129 ? -6.344 -4.846 -11.255 1.00 94.25 129 VAL A N 1
ATOM 979 C CA . VAL A 1 129 ? -6.577 -5.602 -10.014 1.00 94.25 129 VAL A CA 1
ATOM 980 C C . VAL A 1 129 ? -7.256 -4.715 -8.971 1.00 94.25 129 VAL A C 1
ATOM 982 O O . VAL A 1 129 ? -8.228 -5.142 -8.344 1.00 94.25 129 VAL A O 1
ATOM 985 N N . GLN A 1 130 ? -6.813 -3.463 -8.826 1.00 92.69 130 GLN A N 1
ATOM 986 C CA . GLN A 1 130 ? -7.428 -2.495 -7.922 1.00 92.69 130 GLN A CA 1
ATOM 987 C C . GLN A 1 130 ? -8.899 -2.223 -8.292 1.00 92.69 130 GLN A C 1
ATOM 989 O O . GLN A 1 130 ? -9.761 -2.219 -7.408 1.00 92.69 130 GLN A O 1
ATOM 994 N N . MET A 1 131 ? -9.217 -2.048 -9.580 1.00 91.88 131 MET A N 1
ATOM 995 C CA . MET A 1 131 ? -10.600 -1.842 -10.037 1.00 91.88 131 MET A CA 1
ATOM 996 C C . MET A 1 131 ? -11.463 -3.093 -9.860 1.00 91.88 131 MET A C 1
ATOM 998 O O . MET A 1 131 ? -12.600 -3.000 -9.398 1.00 91.88 131 MET A O 1
ATOM 1002 N N . ALA A 1 132 ? -10.931 -4.274 -10.173 1.00 92.25 132 ALA A N 1
ATOM 1003 C CA . ALA A 1 132 ? -11.632 -5.539 -9.987 1.00 92.25 132 ALA A CA 1
ATOM 1004 C C . ALA A 1 132 ? -11.956 -5.787 -8.507 1.00 92.25 132 ALA A C 1
ATOM 1006 O O . ALA A 1 132 ? -13.087 -6.143 -8.179 1.00 92.25 132 ALA A O 1
ATOM 1007 N N . ALA A 1 133 ? -11.004 -5.530 -7.605 1.00 91.25 133 ALA A N 1
ATOM 1008 C CA . ALA A 1 133 ? -11.217 -5.636 -6.165 1.00 91.25 133 ALA A CA 1
ATOM 1009 C C . ALA A 1 133 ? -12.340 -4.703 -5.688 1.00 91.25 133 ALA A C 1
ATOM 1011 O O . ALA A 1 133 ? -13.204 -5.128 -4.919 1.00 91.25 133 ALA A O 1
ATOM 1012 N N . PHE A 1 134 ? -12.380 -3.464 -6.189 1.00 89.94 134 PHE A N 1
ATOM 1013 C CA . PHE A 1 134 ? -13.464 -2.528 -5.896 1.00 89.94 134 PHE A CA 1
ATOM 1014 C C . PHE A 1 134 ? -14.819 -3.033 -6.404 1.00 89.94 134 PHE A C 1
ATOM 1016 O O . PHE A 1 134 ? -15.787 -3.040 -5.647 1.00 89.94 134 PHE A O 1
ATOM 1023 N N . LEU A 1 135 ? -14.897 -3.515 -7.648 1.00 90.94 135 LEU A N 1
ATOM 1024 C CA . LEU A 1 135 ? -16.138 -4.044 -8.226 1.00 90.94 135 LEU A CA 1
ATOM 1025 C C . LEU A 1 135 ? -16.652 -5.280 -7.476 1.00 90.94 135 LEU A C 1
ATOM 1027 O O . LEU A 1 135 ? -17.854 -5.398 -7.231 1.00 90.94 135 LEU A O 1
ATOM 1031 N N . ILE A 1 136 ? -15.756 -6.194 -7.092 1.00 91.31 136 ILE A N 1
ATOM 1032 C CA . ILE A 1 136 ? -16.100 -7.377 -6.294 1.00 91.31 136 ILE A CA 1
ATOM 1033 C C . ILE A 1 136 ? -16.612 -6.941 -4.923 1.00 91.31 136 ILE A C 1
ATOM 1035 O O . ILE A 1 136 ? -17.685 -7.383 -4.513 1.00 91.31 136 ILE A O 1
ATOM 1039 N N . ALA A 1 137 ? -15.894 -6.048 -4.237 1.00 88.75 137 ALA A N 1
ATOM 1040 C CA . ALA A 1 137 ? -16.320 -5.524 -2.946 1.00 88.75 137 ALA A CA 1
ATOM 1041 C C . ALA A 1 137 ? -17.696 -4.854 -3.052 1.00 88.75 137 ALA A C 1
ATOM 1043 O O . ALA A 1 137 ? -18.604 -5.205 -2.300 1.00 88.75 137 ALA A O 1
ATOM 1044 N N . TYR A 1 138 ? -17.888 -3.970 -4.033 1.00 88.12 138 TYR A N 1
ATOM 1045 C CA . TYR A 1 138 ? -19.159 -3.296 -4.284 1.00 88.12 138 TYR A CA 1
ATOM 1046 C C . TYR A 1 138 ? -20.301 -4.296 -4.489 1.00 88.12 138 TYR A C 1
ATOM 1048 O O . TYR A 1 138 ? -21.326 -4.200 -3.820 1.00 88.12 138 TYR A O 1
ATOM 1056 N N . ARG A 1 139 ? -20.111 -5.319 -5.333 1.00 90.25 139 ARG A N 1
ATOM 1057 C CA . ARG A 1 139 ? -21.123 -6.367 -5.549 1.00 90.25 139 ARG A CA 1
ATOM 1058 C C . ARG A 1 139 ? -21.434 -7.167 -4.286 1.00 90.25 139 ARG A C 1
ATOM 1060 O O . ARG A 1 139 ? -22.596 -7.475 -4.049 1.00 90.25 139 ARG A O 1
ATOM 1067 N N . VAL A 1 140 ? -20.426 -7.528 -3.494 1.00 91.75 140 VAL A N 1
ATOM 1068 C CA . VAL A 1 140 ? -20.618 -8.315 -2.265 1.00 91.75 140 VAL A CA 1
ATOM 1069 C C . VAL A 1 140 ? -21.378 -7.512 -1.214 1.00 91.75 140 VAL A C 1
ATOM 1071 O O . VAL A 1 140 ? -22.295 -8.047 -0.595 1.00 91.75 140 VAL A O 1
ATOM 1074 N N . TYR A 1 141 ? -21.028 -6.241 -1.018 1.00 86.56 141 TYR A N 1
ATOM 1075 C CA . TYR A 1 141 ? -21.714 -5.388 -0.049 1.00 86.56 141 TYR A CA 1
ATOM 1076 C C . TYR A 1 141 ? -23.121 -5.004 -0.509 1.00 86.56 141 TYR A C 1
ATOM 1078 O O . TYR A 1 141 ? -24.035 -5.047 0.305 1.00 86.56 141 TYR A O 1
ATOM 1086 N N . ASN A 1 142 ? -23.323 -4.730 -1.801 1.00 85.12 142 ASN A N 1
ATOM 1087 C CA . ASN A 1 142 ? -24.644 -4.412 -2.349 1.00 85.12 142 ASN A CA 1
ATOM 1088 C C . ASN A 1 142 ? -25.610 -5.610 -2.366 1.00 85.12 142 ASN A C 1
ATOM 1090 O O . ASN A 1 142 ? -26.805 -5.418 -2.499 1.00 85.12 142 ASN A O 1
ATOM 1094 N N . ARG A 1 143 ? -25.111 -6.851 -2.273 1.00 76.50 143 ARG A N 1
ATOM 1095 C CA . ARG A 1 143 ? -25.959 -8.044 -2.085 1.00 76.50 143 ARG A CA 1
ATOM 1096 C C . ARG A 1 143 ? -26.299 -8.332 -0.621 1.00 76.50 143 ARG A C 1
ATOM 1098 O O . ARG A 1 143 ? -27.160 -9.166 -0.364 1.00 76.50 143 ARG A O 1
ATOM 1105 N N . LYS A 1 144 ? -25.539 -7.764 0.318 1.00 68.00 144 LYS A N 1
ATOM 1106 C CA . LYS A 1 144 ? -25.713 -7.974 1.764 1.00 68.00 144 LYS A CA 1
ATOM 1107 C C . LYS A 1 144 ? -26.556 -6.886 2.426 1.00 68.00 144 LYS A C 1
ATOM 1109 O O . LYS A 1 144 ? -27.063 -7.136 3.515 1.00 68.00 144 LYS A O 1
ATOM 1114 N N . MET A 1 145 ? -26.615 -5.705 1.815 1.00 53.78 145 MET A N 1
ATOM 1115 C CA . MET A 1 145 ? -27.573 -4.645 2.137 1.00 53.78 145 MET A CA 1
ATOM 1116 C C . MET A 1 145 ? -28.862 -4.881 1.362 1.00 53.78 145 MET A C 1
ATOM 1118 O O . MET A 1 145 ? -29.925 -4.585 1.941 1.00 53.78 145 MET A O 1
#

Radius of gyration: 19.56 Å; Cα contacts (8 Å, |Δi|>4): 84; chains: 1; bounding box: 55×27×53 Å

Mean predicted aligned error: 8.43 Å

Secondary structure (DSSP, 8-state):
-GGG----HHHHHHHHHHHHHHHHHHHHHHHHS--SSHHHHHHHHHHHHHHHHHHHHHHHHHHHHHHS-HHHHHHHHHHHH-HHHHHHHHHHHHHHHHHHHHHHHHHHHHHHHTT-HHHHHHHHHHHHHHHHHHHHHHHHHHTT-

pLDDT: mean 83.19, std 11.35, range [34.84, 96.38]

Foldseek 3Di:
DVVLPQDDLVVLVVLLVQLVVLQVVLVVCVVPPVDPDPVSVVVSVCSNVVSVVSNVVSVVSNVVVVPDDPVVVVVSVVVCPPPVNVVVVVVVVVVVLVVLLVVLVVQLVVCVVVVVNVSNVVSVVVSVVSVVVVVVVCVVVVVVD

Sequence (145 aa):
MLCKLKPGTKTWLFILGVGVVSLAFGVVAHLTATPEEGHIAMLFGMFTGFGAGLMAVAVFGLIRSRLISPRKREEEEIAKQDERTLAVTRAAYSVGFFAGAAVLVVLIFLFTYLDLRLASYLCLGALYVQMAAFLIAYRVYNRKM